Protein AF-A0A3C1KR79-F1 (afdb_monomer)

InterPro domains:
  IPR036259 MFS transporter superfamily [G3DSA:1.20.1250.20] (4-100)
  IPR036259 MFS transporter superfamily [SSF103473] (15-100)

Nearest PDB structures (foldseek):
  7b9v-assembly1_R  TM=5.826E-01  e=8.674E+00  Saccharomyces cerevisiae

Solvent-accessible surface area (backbone atoms only — not comparable to full-atom values): 5882 Å² total; per-residue (Å²): 142,80,86,79,77,74,80,73,82,74,84,56,54,62,62,99,77,41,59,53,66,55,56,54,53,48,54,52,53,50,51,51,50,52,50,52,57,51,48,57,55,51,50,41,52,44,36,38,71,76,67,67,38,51,73,68,60,33,49,51,53,52,48,54,49,50,52,50,62,69,49,46,54,60,58,50,48,55,45,17,77,75,74,58,37,66,72,53,40,52,53,51,52,50,53,52,61,75,74,106

Structure (mmCIF, N/CA/C/O backbone):
data_AF-A0A3C1KR79-F1
#
_entry.id   AF-A0A3C1KR79-F1
#
loop_
_atom_site.group_PDB
_atom_site.id
_atom_site.type_symbol
_atom_site.label_atom_id
_atom_site.label_alt_id
_atom_site.label_comp_id
_atom_site.label_asym_id
_atom_site.label_entity_id
_atom_site.label_seq_id
_atom_site.pdbx_PDB_ins_code
_atom_site.Cartn_x
_atom_site.Cartn_y
_atom_site.Cartn_z
_atom_site.occupancy
_atom_site.B_iso_or_equiv
_atom_site.auth_seq_id
_atom_site.auth_comp_id
_atom_site.auth_asym_id
_atom_site.auth_atom_id
_atom_site.pdbx_PDB_model_num
ATOM 1 N N . MET A 1 1 ? 33.888 -12.243 -43.880 1.00 52.09 1 MET A N 1
ATOM 2 C CA . MET A 1 1 ? 33.966 -12.495 -42.429 1.00 52.09 1 MET A CA 1
ATOM 3 C C . MET A 1 1 ? 34.034 -11.145 -41.738 1.00 52.09 1 MET A C 1
ATOM 5 O O . MET A 1 1 ? 35.117 -10.595 -41.641 1.00 52.09 1 MET A O 1
ATOM 9 N N . THR A 1 2 ? 32.890 -10.590 -41.333 1.00 43.50 2 THR A N 1
ATOM 10 C CA . THR A 1 2 ? 32.856 -9.374 -40.504 1.00 43.50 2 THR A CA 1
ATOM 11 C C . THR A 1 2 ? 31.645 -9.476 -39.586 1.00 43.50 2 THR A C 1
ATOM 13 O O . THR A 1 2 ? 30.521 -9.220 -40.003 1.00 43.50 2 THR A O 1
ATOM 16 N N . ILE A 1 3 ? 31.866 -9.944 -38.357 1.00 54.47 3 ILE A N 1
ATOM 17 C CA . ILE A 1 3 ? 30.867 -9.900 -37.289 1.00 54.47 3 ILE A CA 1
ATOM 18 C C . ILE A 1 3 ? 30.938 -8.482 -36.726 1.00 54.47 3 ILE A C 1
ATOM 20 O O . ILE A 1 3 ? 31.900 -8.132 -36.047 1.00 54.47 3 ILE A O 1
ATOM 24 N N . THR A 1 4 ? 29.963 -7.637 -37.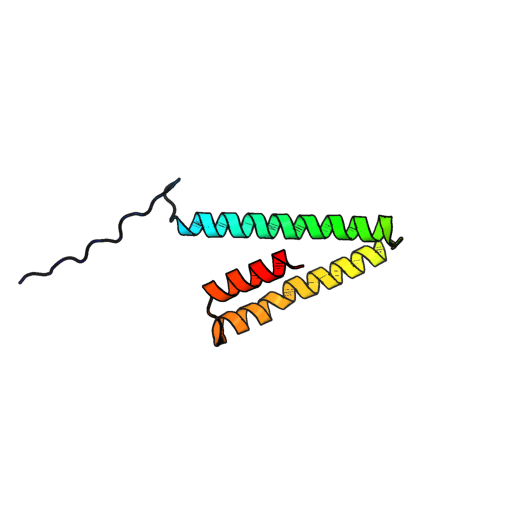051 1.00 56.88 4 THR A N 1
ATOM 25 C CA . THR A 1 4 ? 29.786 -6.356 -36.364 1.00 56.88 4 THR A CA 1
ATOM 26 C C . THR A 1 4 ? 29.285 -6.659 -34.957 1.00 56.88 4 THR A C 1
ATOM 28 O O . THR A 1 4 ? 28.134 -7.060 -34.780 1.00 56.88 4 THR A O 1
ATOM 31 N N . ALA A 1 5 ? 30.158 -6.535 -33.959 1.00 55.16 5 ALA A N 1
ATOM 32 C CA . ALA A 1 5 ? 29.770 -6.632 -32.561 1.00 55.16 5 ALA A CA 1
ATOM 33 C C . ALA A 1 5 ? 28.751 -5.524 -32.244 1.00 55.16 5 ALA A C 1
ATOM 35 O O . ALA A 1 5 ? 29.032 -4.341 -32.433 1.00 55.16 5 ALA A O 1
ATOM 36 N N . SER A 1 6 ? 27.557 -5.919 -31.798 1.00 55.34 6 SER A N 1
ATOM 37 C CA . SER A 1 6 ? 26.568 -5.002 -31.227 1.00 55.34 6 SER A CA 1
ATOM 38 C C . SER A 1 6 ? 27.191 -4.320 -30.000 1.00 55.34 6 SER A C 1
ATOM 40 O O . SER A 1 6 ? 27.846 -5.019 -29.222 1.00 55.34 6 SER A O 1
ATOM 42 N N . PRO A 1 7 ? 27.032 -2.999 -29.795 1.00 56.16 7 PRO A N 1
ATOM 43 C CA . PRO A 1 7 ? 27.584 -2.353 -28.611 1.00 56.16 7 PRO A CA 1
ATOM 44 C C . PRO A 1 7 ? 26.963 -2.990 -27.361 1.00 56.16 7 PRO A C 1
ATOM 46 O O . PRO A 1 7 ? 25.742 -3.144 -27.278 1.00 56.16 7 PRO A O 1
ATOM 49 N N . ALA A 1 8 ? 27.816 -3.410 -26.424 1.00 60.03 8 ALA A N 1
ATOM 50 C CA . ALA A 1 8 ? 27.400 -3.890 -25.111 1.00 60.03 8 ALA A CA 1
ATOM 51 C C . ALA A 1 8 ? 26.536 -2.815 -24.423 1.00 60.03 8 ALA A C 1
ATOM 53 O O . ALA A 1 8 ? 26.803 -1.624 -24.619 1.00 60.03 8 ALA A O 1
ATOM 54 N N . PRO A 1 9 ? 25.499 -3.195 -23.652 1.00 58.81 9 PRO A N 1
ATOM 55 C CA . PRO A 1 9 ? 24.686 -2.217 -22.947 1.00 58.81 9 PRO A CA 1
ATOM 56 C C . PRO A 1 9 ? 25.611 -1.425 -22.023 1.00 58.81 9 PRO A C 1
ATOM 58 O O . PRO A 1 9 ? 26.339 -2.006 -21.225 1.00 58.81 9 PRO A O 1
ATOM 61 N N . SER A 1 10 ? 25.633 -0.104 -22.196 1.00 58.34 10 SER A N 1
ATOM 62 C CA . SER A 1 10 ? 26.398 0.806 -21.350 1.00 58.34 10 SER A CA 1
ATOM 63 C C . SER A 1 10 ? 26.037 0.540 -19.894 1.00 58.34 10 SER A C 1
ATOM 65 O O . SER A 1 10 ? 24.854 0.620 -19.553 1.00 58.34 10 SER A O 1
ATOM 67 N N . ASP A 1 11 ? 27.036 0.221 -19.069 1.00 59.16 11 ASP A N 1
ATOM 68 C CA . ASP A 1 11 ? 26.894 0.063 -17.625 1.00 59.16 11 ASP A CA 1
ATOM 69 C C . ASP A 1 11 ? 26.267 1.329 -17.037 1.00 59.16 11 ASP A C 1
ATOM 71 O O . ASP A 1 11 ? 26.939 2.321 -16.758 1.00 59.16 11 ASP A O 1
ATOM 75 N N . ASP A 1 12 ? 24.947 1.302 -16.865 1.00 60.56 12 ASP A N 1
ATOM 76 C CA . ASP A 1 12 ? 24.180 2.389 -16.274 1.00 60.56 12 ASP A CA 1
ATOM 77 C C . ASP A 1 12 ? 24.251 2.281 -14.744 1.00 60.56 12 ASP A C 1
ATOM 79 O O . ASP A 1 12 ? 23.249 2.142 -14.040 1.00 60.56 12 ASP A O 1
ATOM 83 N N . THR A 1 13 ? 25.478 2.270 -14.223 1.00 61.81 13 THR A N 1
ATOM 84 C CA . THR A 1 13 ? 25.795 2.235 -12.795 1.00 61.81 13 THR A CA 1
ATOM 85 C C . THR A 1 13 ? 25.742 3.650 -12.232 1.00 61.81 13 THR A C 1
ATOM 87 O O . THR A 1 13 ? 26.755 4.241 -11.865 1.00 61.81 13 THR A O 1
ATOM 90 N N . ALA A 1 14 ? 24.544 4.238 -12.144 1.00 61.88 14 ALA A N 1
ATOM 91 C CA . ALA A 1 14 ? 24.399 5.400 -11.272 1.00 61.88 14 ALA A CA 1
ATOM 92 C C . ALA A 1 14 ? 24.144 4.938 -9.842 1.00 61.88 14 ALA A C 1
ATOM 94 O O . ALA A 1 14 ? 23.070 4.445 -9.525 1.00 61.88 14 ALA A O 1
ATOM 95 N N . PHE A 1 15 ? 25.155 5.207 -9.015 1.00 59.62 15 PHE A N 1
ATOM 96 C CA . PHE A 1 15 ? 25.201 5.050 -7.566 1.00 59.62 15 PHE A CA 1
ATOM 97 C C . PHE A 1 15 ? 25.354 3.590 -7.091 1.00 59.62 15 PHE A C 1
ATOM 99 O O . PHE A 1 15 ? 24.747 2.671 -7.625 1.00 59.62 15 PHE A O 1
ATOM 106 N N . PHE A 1 16 ? 26.283 3.367 -6.151 1.00 67.12 16 PHE A N 1
ATOM 107 C CA . PHE A 1 16 ? 26.656 2.081 -5.521 1.00 67.12 16 PHE A CA 1
ATOM 108 C C . PHE A 1 16 ? 26.820 0.819 -6.411 1.00 67.12 16 PHE A C 1
ATOM 110 O O . PHE A 1 16 ? 26.925 -0.280 -5.877 1.00 67.12 16 PHE A O 1
ATOM 117 N N . GLY A 1 17 ? 26.898 0.942 -7.742 1.00 75.44 17 GLY A N 1
ATOM 118 C CA . GLY A 1 17 ? 27.073 -0.195 -8.657 1.00 75.44 17 GLY A CA 1
ATOM 119 C C . GLY A 1 17 ? 25.784 -0.952 -9.008 1.00 75.44 17 GLY A C 1
ATOM 120 O O . GLY A 1 17 ? 25.862 -2.027 -9.597 1.00 75.44 17 GLY A O 1
ATOM 121 N N . HIS A 1 18 ? 24.606 -0.405 -8.685 1.00 79.50 18 HIS A N 1
ATOM 122 C CA . HIS A 1 18 ? 23.313 -1.021 -9.001 1.00 79.50 18 HIS A CA 1
ATOM 123 C C . HIS A 1 18 ? 22.601 -0.343 -10.190 1.00 79.50 18 HIS A C 1
ATOM 125 O O . HIS A 1 18 ? 22.861 0.826 -10.480 1.00 79.50 18 HIS A O 1
ATOM 131 N N . PRO A 1 19 ? 21.679 -1.043 -10.885 1.00 84.38 19 PRO A N 1
ATOM 132 C CA . PRO A 1 19 ? 20.935 -0.467 -12.005 1.00 84.38 19 PRO A CA 1
ATOM 133 C C . PRO A 1 19 ? 20.040 0.704 -11.576 1.00 84.38 19 PRO A C 1
ATOM 135 O O . PRO A 1 19 ? 19.316 0.602 -10.584 1.00 84.38 19 PRO A O 1
ATOM 138 N N . ARG A 1 20 ? 19.974 1.771 -12.384 1.00 78.06 20 ARG A N 1
ATOM 139 C CA . ARG A 1 20 ? 19.126 2.959 -12.124 1.00 78.06 20 ARG A CA 1
ATOM 140 C C . ARG A 1 20 ? 17.662 2.653 -11.805 1.00 78.06 20 ARG A C 1
ATOM 142 O O . ARG A 1 20 ? 17.061 3.316 -10.965 1.00 78.06 20 ARG A O 1
ATOM 149 N N . GLY A 1 21 ? 17.086 1.640 -12.454 1.00 83.88 21 GLY A N 1
ATOM 150 C CA . GLY A 1 21 ? 15.698 1.232 -12.221 1.00 83.88 21 GLY A CA 1
ATOM 151 C C . GLY A 1 21 ? 15.433 0.758 -10.790 1.00 83.88 21 GLY A C 1
ATOM 152 O O . GLY A 1 21 ? 14.345 0.991 -10.269 1.00 83.88 21 GLY A O 1
ATOM 153 N N . LEU A 1 22 ? 16.436 0.168 -10.129 1.00 85.81 22 LEU A N 1
ATOM 154 C CA . LEU A 1 22 ? 16.312 -0.294 -8.748 1.00 85.81 22 LEU A CA 1
ATOM 155 C C . LEU A 1 22 ? 16.054 0.870 -7.790 1.00 85.81 22 LEU A C 1
ATOM 157 O O . LEU A 1 22 ? 15.257 0.725 -6.873 1.00 85.81 22 LEU A O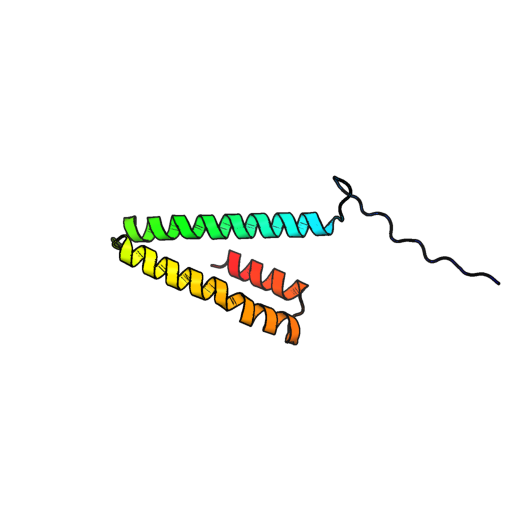 1
ATOM 161 N N . TYR A 1 23 ? 16.671 2.030 -8.024 1.00 85.69 23 TYR A N 1
ATOM 162 C CA . TYR A 1 23 ? 16.460 3.221 -7.197 1.00 85.69 23 TYR A CA 1
ATOM 163 C C . TYR A 1 23 ? 15.031 3.735 -7.272 1.00 85.69 23 TYR A C 1
ATOM 165 O O . TYR A 1 23 ? 14.454 4.085 -6.246 1.00 85.69 23 TYR A O 1
ATOM 173 N N . VAL A 1 24 ? 14.453 3.752 -8.474 1.00 87.31 24 VAL A N 1
ATOM 174 C CA . VAL A 1 24 ? 13.056 4.154 -8.662 1.00 87.31 24 VAL A CA 1
ATOM 175 C C . VAL A 1 24 ? 12.141 3.172 -7.943 1.00 87.31 24 VAL A C 1
ATOM 177 O O . VAL A 1 24 ? 11.330 3.600 -7.132 1.00 87.31 24 VAL A O 1
ATOM 180 N N . CYS A 1 25 ? 12.324 1.864 -8.157 1.00 88.25 25 CYS A N 1
ATOM 181 C CA . CYS A 1 25 ? 11.551 0.837 -7.458 1.00 88.25 25 CYS A CA 1
ATOM 182 C C . CYS A 1 25 ? 11.688 0.951 -5.936 1.00 88.25 25 CYS A C 1
ATOM 184 O O . CYS A 1 25 ? 10.686 0.921 -5.235 1.00 88.25 25 CYS A O 1
ATOM 186 N N . PHE A 1 26 ? 12.905 1.145 -5.426 1.00 90.38 26 PHE A N 1
ATOM 187 C CA . PHE A 1 26 ? 13.160 1.301 -3.998 1.00 90.38 26 PHE A CA 1
ATOM 188 C C . PHE A 1 26 ? 12.455 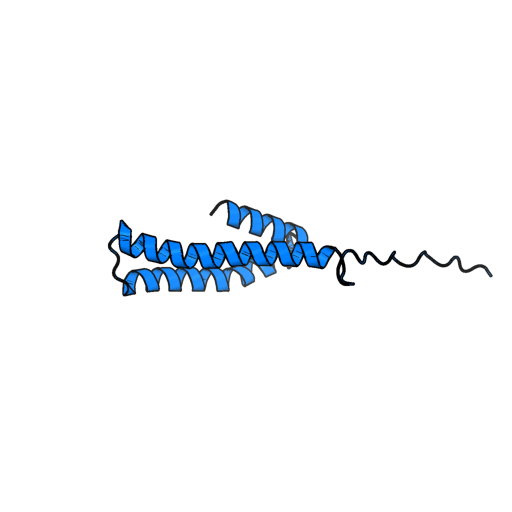2.530 -3.422 1.00 90.38 26 PHE A C 1
ATOM 190 O O . PHE A 1 26 ? 11.786 2.425 -2.401 1.00 90.38 26 PHE A O 1
ATOM 197 N N . ALA A 1 27 ? 12.583 3.691 -4.068 1.00 90.56 27 ALA A N 1
ATOM 198 C CA . ALA A 1 27 ? 11.935 4.913 -3.609 1.00 90.56 27 ALA A CA 1
ATOM 199 C C . ALA A 1 27 ? 10.403 4.787 -3.648 1.00 90.56 27 ALA A C 1
ATOM 201 O O . ALA A 1 27 ? 9.733 5.218 -2.711 1.00 90.56 27 ALA A O 1
ATOM 202 N N . THR A 1 28 ? 9.856 4.162 -4.696 1.00 91.31 28 THR A N 1
ATOM 203 C CA . THR A 1 28 ? 8.419 3.883 -4.808 1.00 91.31 28 THR A CA 1
ATOM 204 C C . THR A 1 28 ? 7.940 2.955 -3.690 1.00 91.31 28 THR A C 1
ATOM 206 O O . THR A 1 28 ? 6.989 3.306 -3.000 1.00 91.31 28 THR A O 1
ATOM 209 N N . GLU A 1 29 ? 8.619 1.831 -3.452 1.00 92.62 29 GLU A N 1
ATOM 210 C CA . GLU A 1 29 ? 8.295 0.888 -2.368 1.00 92.62 29 GLU A CA 1
ATOM 211 C C . GLU A 1 29 ? 8.431 1.530 -0.981 1.00 92.62 29 GLU A C 1
ATOM 213 O O . GLU A 1 29 ? 7.606 1.315 -0.095 1.00 92.62 29 GLU A O 1
ATOM 218 N N . LEU A 1 30 ? 9.458 2.357 -0.772 1.00 94.56 30 LEU A N 1
ATOM 219 C CA . LEU A 1 30 ? 9.672 3.044 0.499 1.00 94.56 30 LEU A CA 1
ATOM 220 C C . LEU A 1 30 ? 8.532 4.020 0.801 1.00 94.56 30 LEU A C 1
ATOM 222 O O . LEU A 1 30 ? 8.043 4.055 1.930 1.00 94.56 30 LEU A O 1
ATOM 226 N N . TRP A 1 31 ? 8.099 4.798 -0.193 1.00 92.44 31 TRP A N 1
ATOM 227 C CA . TRP A 1 31 ? 7.019 5.766 -0.013 1.00 92.44 31 TRP A CA 1
ATOM 228 C C . TRP A 1 31 ? 5.652 5.097 0.148 1.00 92.44 31 TRP A C 1
ATOM 230 O O . TRP A 1 31 ? 4.851 5.525 0.980 1.00 92.44 31 TRP A O 1
ATOM 240 N N . GLU A 1 32 ? 5.415 4.017 -0.598 1.00 92.19 32 GLU A N 1
ATOM 241 C CA . GLU A 1 32 ? 4.223 3.174 -0.479 1.00 92.19 32 GLU A CA 1
ATOM 242 C C . GLU A 1 32 ? 4.102 2.616 0.943 1.00 92.19 32 GLU A C 1
ATOM 244 O O . GLU A 1 32 ? 3.115 2.879 1.632 1.00 92.19 32 GLU A O 1
ATOM 249 N N . ARG A 1 33 ? 5.166 1.985 1.453 1.00 93.69 33 ARG A N 1
ATOM 250 C CA . ARG A 1 33 ? 5.194 1.441 2.816 1.00 93.69 33 ARG A CA 1
ATOM 251 C C . ARG A 1 33 ? 5.079 2.516 3.887 1.00 93.69 33 ARG A C 1
ATOM 253 O O . ARG A 1 33 ? 4.375 2.311 4.875 1.00 93.69 33 ARG A O 1
ATOM 260 N N . PHE A 1 34 ? 5.753 3.652 3.715 1.00 92.88 34 PHE A N 1
ATOM 261 C CA . PHE A 1 34 ? 5.652 4.771 4.651 1.00 92.88 34 PHE A CA 1
ATOM 262 C C . PHE A 1 34 ? 4.203 5.259 4.779 1.00 92.88 34 PHE A C 1
ATOM 264 O O . PHE A 1 34 ? 3.687 5.360 5.894 1.00 92.88 34 PHE A O 1
ATOM 271 N N . SER A 1 35 ? 3.531 5.495 3.649 1.00 91.88 35 SER A N 1
ATOM 272 C CA . SER A 1 35 ? 2.128 5.911 3.624 1.00 91.88 35 SER A CA 1
ATOM 273 C C . SER A 1 35 ? 1.208 4.840 4.218 1.00 91.88 35 SER A C 1
ATOM 275 O O . SER A 1 35 ? 0.391 5.147 5.086 1.00 91.88 35 SER A O 1
ATOM 277 N N . PHE A 1 36 ? 1.401 3.572 3.843 1.00 91.56 36 PHE A N 1
ATOM 278 C CA . PHE A 1 36 ? 0.580 2.456 4.307 1.00 91.56 36 PHE A CA 1
ATOM 279 C C . PHE A 1 36 ? 0.631 2.270 5.829 1.00 91.56 36 PHE A C 1
ATOM 281 O O . PHE A 1 36 ? -0.407 2.226 6.498 1.00 91.56 36 PHE A O 1
ATOM 288 N N . TYR A 1 37 ? 1.836 2.192 6.405 1.00 92.06 37 TYR A N 1
ATOM 289 C CA . TYR A 1 37 ? 1.977 2.041 7.853 1.00 92.06 37 TYR A CA 1
ATOM 290 C C . TYR A 1 37 ? 1.541 3.310 8.589 1.00 92.06 37 TYR A C 1
ATOM 292 O O . TYR A 1 37 ? 0.868 3.202 9.612 1.00 92.06 37 TYR A O 1
ATOM 300 N N . GLY A 1 38 ? 1.854 4.500 8.063 1.00 92.69 38 GLY A N 1
ATOM 301 C CA . GLY A 1 38 ? 1.414 5.769 8.644 1.00 92.69 38 GLY A CA 1
ATOM 302 C C . GLY A 1 38 ? -0.109 5.863 8.741 1.00 92.69 38 GLY A C 1
ATOM 303 O O . GLY A 1 38 ? -0.648 6.100 9.823 1.00 92.69 38 GLY A O 1
ATOM 304 N N . MET A 1 39 ? -0.806 5.594 7.636 1.00 94.06 39 MET A N 1
ATOM 305 C CA . MET A 1 39 ? -2.266 5.596 7.581 1.00 94.06 39 MET A CA 1
ATOM 306 C C . MET A 1 39 ? -2.859 4.584 8.565 1.00 94.06 39 MET A C 1
ATOM 308 O O . MET A 1 39 ? -3.737 4.953 9.339 1.00 94.06 39 MET A O 1
ATOM 312 N N . LYS A 1 40 ? -2.336 3.350 8.630 1.00 89.00 40 LYS A N 1
ATOM 313 C CA . LYS A 1 40 ? -2.834 2.303 9.540 1.00 89.00 40 LYS A CA 1
ATOM 314 C C . LYS A 1 40 ? -2.907 2.775 11.000 1.00 89.00 40 LYS A C 1
ATOM 316 O O . LYS A 1 40 ? -3.916 2.566 11.673 1.00 89.00 40 LYS A O 1
ATOM 321 N N . TYR A 1 41 ? -1.852 3.413 11.505 1.00 89.69 41 TYR A N 1
ATOM 322 C CA . TYR A 1 41 ? -1.826 3.876 12.897 1.00 89.69 41 TYR A CA 1
ATOM 323 C C . TYR A 1 41 ? -2.639 5.155 13.111 1.00 89.69 41 TYR A C 1
ATOM 325 O O . TYR A 1 41 ? -3.331 5.274 14.124 1.00 89.69 41 TYR A O 1
ATOM 333 N N . LEU A 1 42 ? -2.599 6.090 12.158 1.00 92.50 42 LEU A N 1
ATOM 334 C CA . LEU A 1 42 ? -3.389 7.320 12.230 1.00 92.50 42 LEU A CA 1
ATOM 335 C C . LEU A 1 42 ? -4.893 7.037 12.162 1.00 92.50 42 LEU A C 1
ATOM 337 O O . LEU A 1 42 ? -5.651 7.659 12.899 1.00 92.50 42 LEU A O 1
ATOM 341 N N . LEU A 1 43 ? -5.318 6.071 11.346 1.00 90.19 43 LEU A N 1
ATOM 342 C CA . LEU A 1 43 ? -6.709 5.640 11.234 1.00 90.19 43 LEU A CA 1
ATOM 343 C C . LEU A 1 43 ? -7.220 5.058 12.552 1.00 90.19 43 LEU A C 1
ATOM 345 O O . LEU A 1 43 ? -8.287 5.451 13.015 1.00 90.19 43 LEU A O 1
ATOM 349 N N . LEU A 1 44 ? -6.453 4.166 13.188 1.00 91.38 44 LEU A N 1
ATOM 350 C CA . LEU A 1 44 ? -6.836 3.609 14.487 1.00 91.38 44 LEU A CA 1
ATOM 351 C C . LEU A 1 44 ? -6.988 4.718 15.536 1.00 91.38 44 LEU A C 1
ATOM 353 O O . LEU A 1 44 ? -8.005 4.773 16.222 1.00 91.38 44 LEU A O 1
ATOM 357 N N . LEU A 1 45 ? -6.011 5.629 15.617 1.00 91.94 45 LEU A N 1
ATOM 358 C CA . LEU A 1 45 ? -6.062 6.772 16.530 1.00 91.94 45 LEU A CA 1
ATOM 359 C C . LEU A 1 45 ? -7.254 7.693 16.231 1.00 91.94 45 LEU A C 1
ATOM 361 O O . LEU A 1 45 ? -7.876 8.223 17.149 1.00 91.94 45 LEU A O 1
ATOM 365 N N . TYR A 1 46 ? -7.576 7.898 14.956 1.00 91.62 46 TYR A N 1
ATOM 366 C CA . TYR A 1 46 ? -8.715 8.704 14.536 1.00 91.62 46 TYR A CA 1
ATOM 367 C C . TYR A 1 46 ? -10.044 8.072 14.964 1.00 91.62 46 TYR A C 1
ATOM 369 O O . TYR A 1 46 ? -10.894 8.757 15.535 1.00 91.62 46 TYR A O 1
ATOM 377 N N . LEU A 1 47 ? -10.210 6.763 14.756 1.00 90.31 47 LEU A N 1
ATOM 378 C CA . LEU A 1 47 ? -11.426 6.038 15.123 1.00 90.31 47 LEU A CA 1
ATOM 379 C C . LEU A 1 47 ? -11.654 6.018 16.639 1.00 90.31 47 LEU A C 1
ATOM 381 O O . LEU A 1 47 ? -12.772 6.258 17.097 1.00 90.31 47 LEU A O 1
ATOM 385 N N . THR A 1 48 ? -10.603 5.788 17.428 1.00 89.50 48 THR A N 1
ATOM 386 C CA . THR A 1 48 ? -10.719 5.779 18.893 1.00 89.50 48 THR A CA 1
ATOM 387 C C . THR A 1 48 ? -10.950 7.182 19.452 1.00 89.50 48 THR A C 1
ATOM 389 O O . THR A 1 48 ? -11.786 7.365 20.335 1.00 89.50 48 THR A O 1
ATOM 392 N N . LYS A 1 49 ? -10.272 8.205 18.912 1.00 88.12 49 LYS A N 1
ATOM 393 C CA . LYS A 1 49 ? -10.339 9.575 19.442 1.00 88.12 49 LYS A CA 1
ATOM 394 C C . LYS A 1 49 ? -11.567 10.369 18.9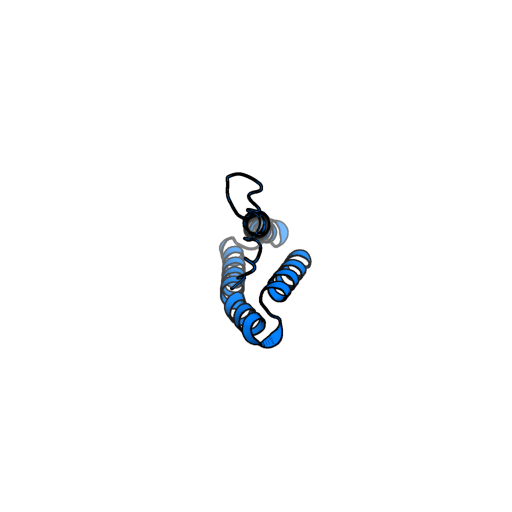93 1.00 88.12 49 LYS A C 1
ATOM 396 O O . LYS A 1 49 ? -12.114 11.114 19.799 1.00 88.12 49 LYS A O 1
ATOM 401 N N . TYR A 1 50 ? -11.977 10.254 17.729 1.00 88.00 50 TYR A N 1
ATOM 402 C CA . TYR A 1 50 ? -13.056 11.075 17.156 1.00 88.00 50 TYR A CA 1
ATOM 403 C C . TYR A 1 50 ? -14.367 10.311 16.961 1.00 88.00 50 TYR A C 1
ATOM 405 O O . TYR A 1 50 ? -15.431 10.903 17.111 1.00 88.00 50 TYR A O 1
ATOM 413 N N . HIS A 1 51 ? -14.309 9.008 16.673 1.00 82.75 51 HIS A N 1
ATOM 414 C CA . HIS A 1 51 ? -15.503 8.167 16.526 1.00 82.75 51 HIS A CA 1
ATOM 415 C C . HIS A 1 51 ? -15.903 7.431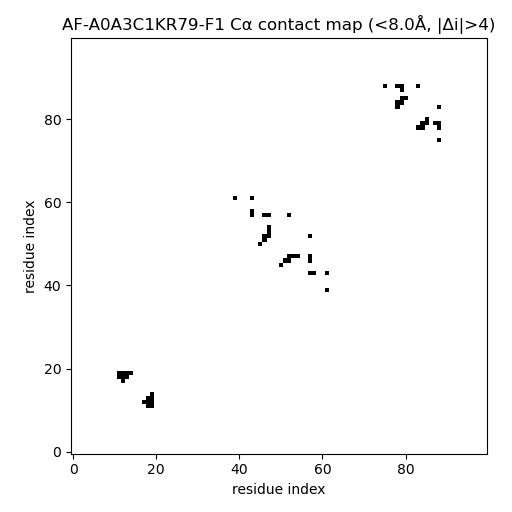 17.815 1.00 82.75 51 HIS A C 1
ATOM 417 O O . HIS A 1 51 ? -16.910 6.724 17.809 1.00 82.75 51 HIS A O 1
ATOM 423 N N . LEU A 1 52 ? -15.156 7.617 18.915 1.00 86.06 52 LEU A N 1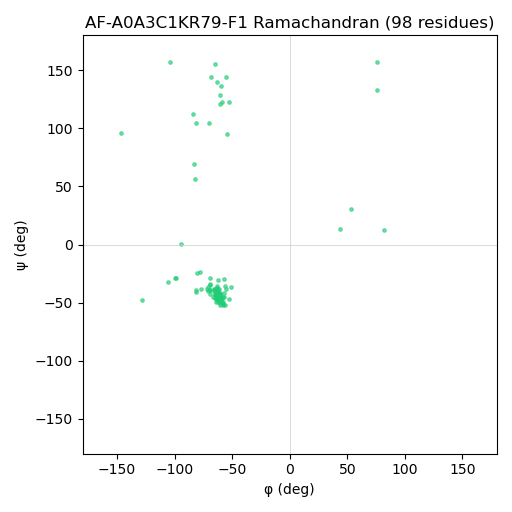
ATOM 424 C CA . LEU A 1 52 ? -15.398 6.994 20.226 1.00 86.06 52 LEU A CA 1
ATOM 425 C C . LEU A 1 52 ? -15.512 5.461 20.153 1.00 86.06 52 LEU A C 1
ATOM 427 O O . LEU A 1 52 ? -16.228 4.837 20.938 1.00 86.06 52 LEU A O 1
ATOM 431 N N . PHE A 1 53 ? -14.817 4.842 19.195 1.00 87.00 53 PHE A N 1
ATOM 432 C CA . PHE A 1 53 ? -14.734 3.388 19.123 1.00 87.00 53 PHE A CA 1
ATOM 433 C C . PHE A 1 53 ? -13.923 2.856 20.304 1.00 87.00 53 PHE A C 1
ATOM 435 O O . PHE A 1 53 ? -12.934 3.462 20.714 1.00 87.00 53 PHE A O 1
ATOM 442 N N . SER A 1 54 ? -14.324 1.695 20.825 1.00 89.38 54 SER A N 1
ATOM 443 C CA . SER A 1 54 ? -13.461 0.929 21.721 1.00 89.38 54 SER A CA 1
ATOM 444 C C . SER A 1 54 ? -12.222 0.448 20.961 1.00 89.38 54 SER A C 1
ATOM 446 O O . SER A 1 54 ? -12.263 0.264 19.740 1.00 89.38 54 SER A O 1
ATOM 448 N N . ASP A 1 55 ? -11.133 0.188 21.684 1.00 86.75 55 ASP A N 1
ATOM 449 C CA . ASP A 1 55 ? -9.901 -0.335 21.084 1.00 86.75 55 ASP A CA 1
ATOM 450 C C . ASP A 1 55 ? -10.161 -1.628 20.296 1.00 86.75 55 ASP A C 1
ATOM 452 O O . ASP A 1 55 ? -9.636 -1.805 19.198 1.00 86.75 55 ASP A O 1
ATOM 456 N N . ALA A 1 56 ? -11.036 -2.497 20.814 1.0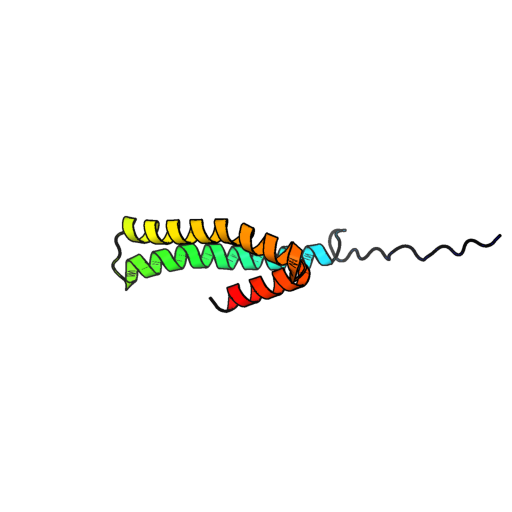0 90.81 56 ALA A N 1
ATOM 457 C CA . ALA A 1 56 ? -11.450 -3.727 20.143 1.00 90.81 56 ALA A CA 1
ATOM 458 C C . ALA A 1 56 ? -12.122 -3.449 18.788 1.00 90.81 56 ALA A C 1
ATOM 460 O O . ALA A 1 56 ? -11.692 -3.991 17.773 1.00 90.81 56 ALA A O 1
ATOM 461 N N . ASN A 1 57 ? -13.106 -2.546 18.744 1.00 90.56 57 ASN A N 1
ATOM 462 C CA . ASN A 1 57 ? -13.820 -2.221 17.506 1.00 90.56 57 ASN A CA 1
ATOM 463 C C . ASN A 1 57 ? -12.894 -1.544 16.481 1.00 90.56 57 ASN A C 1
ATOM 465 O O . ASN A 1 57 ? -12.972 -1.816 15.284 1.00 90.56 57 ASN A O 1
ATOM 469 N N . GLY A 1 58 ? -11.991 -0.667 16.935 1.00 89.50 58 GLY A N 1
ATOM 470 C CA . GLY A 1 58 ? -10.991 -0.040 16.067 1.00 89.50 58 GLY A CA 1
ATOM 471 C C . GLY A 1 58 ? -10.037 -1.066 15.447 1.00 89.50 58 GLY A C 1
ATOM 472 O O . GLY A 1 58 ? -9.732 -0.993 14.255 1.00 89.50 58 GLY A O 1
ATOM 473 N N . LEU A 1 59 ? -9.604 -2.056 16.232 1.00 91.12 59 LEU A N 1
ATOM 474 C CA . LEU A 1 59 ? -8.759 -3.152 15.760 1.00 91.12 59 LEU A CA 1
ATOM 475 C C . LEU A 1 59 ? -9.498 -4.113 14.822 1.00 91.12 59 LEU A C 1
ATOM 477 O O . LEU A 1 59 ? -8.878 -4.605 13.881 1.00 91.12 59 LEU A O 1
ATOM 481 N N . GLU A 1 60 ? -10.798 -4.349 15.015 1.00 93.56 60 GLU A N 1
ATOM 482 C CA . GLU A 1 60 ? -11.619 -5.128 14.076 1.00 93.56 60 GLU A CA 1
ATOM 483 C C . GLU A 1 60 ? -11.672 -4.468 12.694 1.00 93.56 60 GLU A C 1
ATOM 485 O O . GLU A 1 60 ? -11.418 -5.128 11.683 1.00 93.56 60 GLU A O 1
ATOM 490 N N . VAL A 1 61 ? -11.911 -3.152 12.640 1.00 92.94 61 VAL A N 1
ATOM 491 C CA . VAL A 1 61 ? -11.879 -2.387 11.381 1.00 92.94 61 VAL A CA 1
ATOM 492 C C . VAL A 1 61 ? -10.497 -2.467 10.739 1.00 92.94 61 VAL A C 1
ATOM 494 O O . VAL A 1 61 ? -10.380 -2.721 9.539 1.00 92.94 61 VAL A O 1
ATOM 497 N N . LEU A 1 62 ? -9.438 -2.306 11.535 1.00 93.12 62 LEU A N 1
ATOM 498 C CA . LEU A 1 62 ? -8.062 -2.398 11.054 1.00 93.12 62 LEU A CA 1
ATOM 499 C C . LEU A 1 62 ? -7.724 -3.797 10.515 1.00 93.12 62 LEU A C 1
ATOM 501 O O . LEU A 1 62 ? -6.996 -3.923 9.530 1.00 93.12 62 LEU A O 1
ATOM 505 N N . GLY A 1 63 ? -8.247 -4.842 11.157 1.00 92.94 63 GLY A N 1
ATOM 506 C CA . GLY A 1 63 ? -8.104 -6.233 10.742 1.00 92.94 63 GLY A CA 1
ATOM 507 C C . GLY A 1 63 ? -8.817 -6.509 9.422 1.00 92.94 63 GLY A C 1
ATOM 508 O O . GLY A 1 63 ? -8.219 -7.091 8.518 1.00 92.94 63 GLY A O 1
ATOM 509 N N . GLY A 1 64 ? -10.052 -6.023 9.274 1.00 95.44 64 GLY A N 1
ATOM 510 C CA . GLY A 1 64 ? -10.801 -6.095 8.018 1.00 95.44 64 GLY A CA 1
ATOM 511 C C . GLY A 1 64 ? -10.102 -5.346 6.883 1.00 95.44 64 GLY A C 1
ATOM 512 O O . GLY A 1 64 ? -9.930 -5.889 5.792 1.00 95.44 64 GLY A O 1
ATOM 513 N N . TYR A 1 65 ? -9.612 -4.135 7.159 1.00 93.25 65 TYR A N 1
ATOM 514 C CA . TYR A 1 65 ? -8.809 -3.365 6.213 1.00 93.25 65 TYR A CA 1
ATOM 515 C C . TYR A 1 65 ? -7.551 -4.133 5.780 1.00 93.25 65 TYR A C 1
ATOM 517 O O . TYR A 1 65 ? -7.304 -4.296 4.585 1.00 93.25 65 TYR A O 1
ATOM 525 N N . ALA A 1 66 ? -6.782 -4.671 6.732 1.00 92.06 66 ALA A N 1
ATOM 526 C CA . ALA A 1 66 ? -5.579 -5.439 6.430 1.00 92.06 66 ALA A CA 1
ATOM 527 C C . ALA A 1 66 ? -5.894 -6.685 5.588 1.00 92.06 66 ALA A C 1
ATOM 529 O O . ALA A 1 66 ? -5.193 -6.953 4.616 1.00 92.06 66 ALA A O 1
ATOM 530 N N . ALA A 1 67 ? -6.963 -7.417 5.911 1.00 95.12 67 ALA A N 1
ATOM 531 C CA . ALA A 1 67 ? -7.385 -8.586 5.145 1.00 95.12 67 ALA A CA 1
ATOM 532 C C . ALA A 1 67 ? -7.665 -8.237 3.674 1.00 95.12 67 ALA A C 1
ATOM 534 O O . ALA A 1 67 ? -7.188 -8.932 2.776 1.00 95.12 67 ALA A O 1
ATOM 535 N N . LEU A 1 68 ? -8.372 -7.132 3.418 1.00 94.31 68 LEU A N 1
ATOM 536 C CA . LEU A 1 68 ? -8.643 -6.663 2.057 1.00 94.31 68 LEU A CA 1
ATOM 537 C C . LEU A 1 68 ? -7.364 -6.249 1.328 1.00 94.31 68 LEU A C 1
ATOM 539 O O . LEU A 1 68 ? -7.174 -6.626 0.174 1.00 94.31 68 LEU A O 1
ATOM 543 N N . VAL A 1 69 ? -6.465 -5.527 1.998 1.00 93.06 69 VAL A N 1
ATOM 544 C CA . VAL A 1 69 ? -5.185 -5.112 1.409 1.00 93.06 69 VAL A CA 1
ATOM 545 C C . VAL A 1 69 ? -4.310 -6.307 1.055 1.00 93.06 69 VAL A C 1
ATOM 547 O O . VAL A 1 69 ? -3.644 -6.274 0.030 1.00 93.06 69 VAL A O 1
ATOM 550 N N . TYR A 1 70 ? -4.324 -7.380 1.847 1.00 92.31 70 TYR A N 1
ATOM 551 C CA . TYR A 1 70 ? -3.585 -8.599 1.509 1.00 92.31 70 TYR A CA 1
ATOM 552 C C . TYR A 1 70 ? -4.283 -9.455 0.441 1.00 92.31 70 TYR A C 1
ATOM 554 O O . TYR A 1 70 ? -3.609 -10.198 -0.270 1.00 92.31 70 TYR A O 1
ATOM 562 N N . ALA A 1 71 ? -5.604 -9.338 0.276 1.00 95.00 71 ALA A N 1
ATOM 563 C CA . ALA A 1 71 ? -6.355 -10.047 -0.761 1.00 95.00 71 ALA A CA 1
ATOM 564 C C . ALA A 1 71 ? -6.284 -9.358 -2.138 1.00 95.00 71 ALA A C 1
ATOM 566 O O . ALA A 1 71 ? -6.156 -10.025 -3.166 1.00 95.00 71 ALA A O 1
ATOM 567 N N . MET A 1 72 ? -6.336 -8.024 -2.176 1.00 93.12 72 MET A N 1
ATOM 568 C CA . MET A 1 72 ? -6.357 -7.230 -3.412 1.00 93.12 72 MET A CA 1
ATOM 569 C C . MET A 1 72 ? -5.184 -7.483 -4.380 1.00 93.12 72 MET A C 1
ATOM 571 O O . MET A 1 72 ? -5.437 -7.493 -5.586 1.00 93.12 72 MET A O 1
ATOM 575 N N . PRO A 1 73 ? -3.939 -7.756 -3.936 1.00 92.00 73 PRO A N 1
ATOM 576 C CA . PRO A 1 73 ? -2.830 -8.109 -4.816 1.00 92.00 73 PRO A CA 1
ATOM 577 C C . PRO A 1 73 ? -3.102 -9.324 -5.702 1.00 92.00 73 PRO A C 1
ATOM 579 O O . PRO A 1 73 ? -2.601 -9.368 -6.820 1.00 92.00 73 PRO A O 1
ATOM 582 N N . VAL A 1 74 ? -3.929 -10.280 -5.260 1.00 93.31 74 VAL A N 1
ATOM 583 C CA . VAL A 1 74 ? -4.316 -11.438 -6.085 1.00 93.31 74 VAL A CA 1
ATOM 584 C C . VAL A 1 74 ? -5.105 -10.980 -7.313 1.00 93.31 74 VAL A C 1
ATOM 586 O O . VAL A 1 74 ? -4.818 -11.388 -8.438 1.00 93.31 74 VAL A O 1
ATOM 589 N N . ILE A 1 75 ? -6.072 -10.083 -7.110 1.00 92.56 75 ILE A N 1
ATOM 590 C CA . ILE A 1 75 ? -6.881 -9.506 -8.191 1.00 92.56 75 ILE A CA 1
ATOM 591 C C . ILE A 1 75 ? -6.018 -8.575 -9.053 1.00 92.56 75 ILE A C 1
ATOM 593 O O . ILE A 1 75 ? -6.085 -8.630 -10.280 1.00 92.56 75 ILE A O 1
ATOM 597 N N . GLY A 1 76 ? -5.178 -7.751 -8.421 1.00 90.62 76 GLY A N 1
ATOM 598 C CA . GLY A 1 76 ? -4.270 -6.829 -9.103 1.00 90.62 76 GLY A CA 1
ATOM 599 C C . GLY A 1 76 ? -3.252 -7.541 -9.995 1.00 90.62 76 GLY A C 1
ATOM 600 O O . GLY A 1 76 ? -3.049 -7.122 -11.131 1.00 90.62 76 GLY A O 1
ATOM 601 N N . GLY A 1 77 ? -2.669 -8.647 -9.523 1.00 91.56 77 GLY A N 1
ATOM 602 C CA . GLY A 1 77 ? -1.739 -9.479 -10.289 1.00 91.56 77 GLY A CA 1
ATOM 603 C C . GLY A 1 77 ? -2.410 -10.130 -11.496 1.00 91.56 77 GLY A C 1
ATOM 604 O O . GLY A 1 77 ? -1.926 -9.993 -12.615 1.00 91.56 77 GLY A O 1
ATOM 605 N N . LEU A 1 78 ? -3.595 -10.726 -11.307 1.00 92.50 78 LEU A N 1
ATOM 606 C CA . LEU A 1 78 ? -4.378 -11.290 -12.414 1.00 92.50 78 LEU A CA 1
ATOM 607 C C . LEU A 1 78 ? -4.690 -10.232 -13.490 1.00 92.50 78 LEU A C 1
ATOM 609 O O . LEU A 1 78 ? -4.630 -10.503 -14.693 1.00 92.50 78 LEU A O 1
ATOM 613 N N . LEU A 1 79 ? -5.038 -9.019 -13.057 1.00 90.38 79 LEU A N 1
ATOM 614 C CA . LEU A 1 79 ? -5.346 -7.906 -13.947 1.00 90.38 79 LEU A CA 1
ATOM 615 C C . LEU A 1 79 ? -4.092 -7.405 -14.690 1.00 90.38 79 LEU A C 1
ATOM 617 O O . LEU A 1 79 ? -4.159 -7.104 -15.889 1.00 90.38 79 LEU A O 1
ATOM 621 N N . ALA A 1 80 ? -2.951 -7.357 -13.998 1.00 92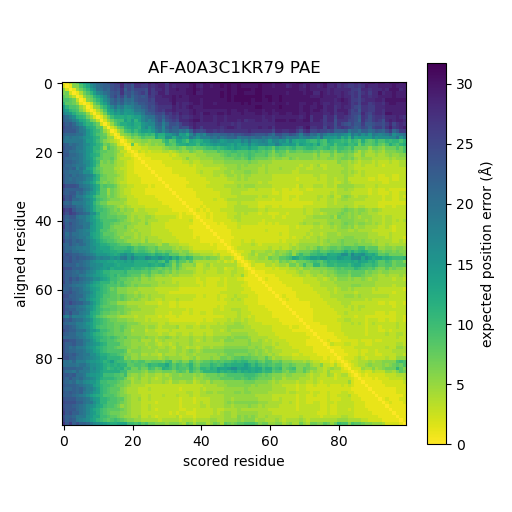.00 80 ALA A N 1
ATOM 622 C CA . ALA A 1 80 ? -1.664 -6.983 -14.569 1.00 92.00 80 ALA A CA 1
ATOM 623 C C . ALA A 1 80 ? -1.207 -7.971 -15.645 1.00 92.00 80 ALA A C 1
ATOM 625 O O . ALA A 1 80 ? -0.781 -7.538 -16.718 1.00 92.00 80 ALA A O 1
ATOM 626 N N . ASP A 1 81 ? -1.365 -9.269 -15.395 1.00 90.62 81 ASP A N 1
ATOM 627 C CA . ASP A 1 81 ? -0.917 -10.327 -16.299 1.00 90.62 81 ASP A CA 1
ATOM 628 C C . ASP A 1 81 ? -1.763 -10.408 -17.573 1.00 90.62 81 ASP A C 1
ATOM 630 O O . ASP A 1 81 ? -1.241 -10.678 -18.655 1.00 90.62 81 ASP A O 1
ATOM 634 N N . ARG A 1 82 ? -3.076 -10.165 -17.468 1.00 89.88 82 ARG A N 1
ATOM 635 C CA . ARG A 1 82 ? -4.012 -10.425 -18.572 1.00 89.88 82 ARG A CA 1
ATOM 636 C C . ARG A 1 82 ? -4.391 -9.199 -19.401 1.00 89.88 82 ARG A C 1
ATOM 638 O O . ARG A 1 82 ? -4.706 -9.364 -20.577 1.00 89.88 82 ARG A O 1
ATOM 645 N N . TYR A 1 83 ? -4.387 -7.994 -18.822 1.00 88.31 83 TYR A N 1
ATOM 646 C CA . TYR A 1 83 ? -4.975 -6.814 -19.479 1.00 88.31 83 TYR A CA 1
ATOM 647 C C . TYR A 1 83 ? -4.050 -5.597 -19.551 1.00 88.31 83 TYR A C 1
ATOM 649 O O . TYR A 1 83 ? -3.952 -4.960 -20.599 1.00 88.31 83 TYR A O 1
ATOM 657 N N . LEU A 1 84 ? -3.400 -5.230 -18.444 1.00 83.81 84 LEU A N 1
ATOM 658 C CA . LEU A 1 84 ? -2.733 -3.926 -18.314 1.00 83.81 84 LEU A CA 1
ATOM 659 C C . LEU A 1 84 ? -1.217 -3.978 -18.538 1.00 83.81 84 LEU A C 1
ATOM 661 O O . LEU A 1 84 ? -0.625 -2.995 -18.993 1.00 83.81 84 LEU A O 1
ATOM 665 N N . GLY A 1 85 ? -0.583 -5.109 -18.239 1.00 87.62 85 GLY A N 1
ATOM 666 C CA . GLY A 1 85 ? 0.867 -5.226 -18.157 1.00 87.62 85 GLY A CA 1
ATOM 667 C C . GLY A 1 85 ? 1.436 -4.618 -16.868 1.00 87.62 85 GLY A C 1
ATOM 668 O O . GLY A 1 85 ? 0.851 -3.728 -16.242 1.00 87.62 85 GLY A O 1
ATOM 669 N N . MET A 1 86 ? 2.627 -5.081 -16.483 1.00 86.44 86 MET A N 1
ATOM 670 C CA . MET A 1 86 ? 3.267 -4.775 -15.193 1.00 86.44 86 MET A CA 1
ATOM 671 C C . MET A 1 86 ? 3.439 -3.267 -14.931 1.00 86.44 86 MET A C 1
ATOM 673 O O . MET A 1 86 ? 2.987 -2.758 -13.909 1.00 86.44 86 MET A O 1
ATOM 677 N N . ARG A 1 87 ? 4.029 -2.508 -15.871 1.00 86.81 87 ARG A N 1
ATOM 678 C CA . ARG A 1 87 ? 4.310 -1.069 -15.666 1.00 86.81 87 ARG A CA 1
ATOM 679 C C . ARG A 1 87 ? 3.049 -0.224 -15.465 1.00 86.81 87 ARG A C 1
ATOM 681 O O . ARG A 1 87 ? 3.032 0.635 -14.591 1.00 86.81 87 ARG A O 1
ATOM 688 N N . LYS A 1 88 ? 2.002 -0.446 -16.268 1.00 89.81 88 LYS A N 1
ATOM 689 C CA . LYS A 1 88 ? 0.753 0.333 -16.170 1.00 89.81 88 LYS A CA 1
ATOM 690 C C . LYS A 1 88 ? -0.005 0.008 -14.887 1.00 89.81 88 LYS A C 1
ATOM 692 O O . LYS A 1 88 ? -0.589 0.906 -14.295 1.00 89.81 88 LYS A O 1
ATOM 697 N N . SER A 1 89 ? 0.057 -1.246 -14.445 1.00 90.69 89 SER A N 1
ATOM 698 C CA . SER A 1 89 ? -0.593 -1.696 -13.213 1.00 90.69 89 SER A CA 1
ATOM 699 C C . SER A 1 89 ? 0.016 -1.042 -11.974 1.00 90.69 89 SER A C 1
ATOM 701 O O . SER A 1 89 ? -0.727 -0.599 -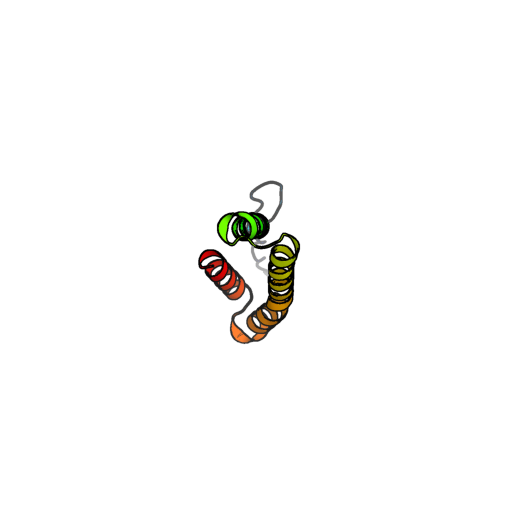11.105 1.00 90.69 89 SER A O 1
ATOM 703 N N . VAL A 1 90 ? 1.345 -0.881 -11.930 1.00 89.69 90 VAL A N 1
ATOM 704 C CA . VAL A 1 90 ? 2.026 -0.161 -10.837 1.00 89.69 90 VAL A CA 1
ATOM 705 C C . VAL A 1 90 ? 1.616 1.313 -10.797 1.00 89.69 90 VAL A C 1
ATOM 707 O O . VAL A 1 90 ? 1.274 1.823 -9.735 1.00 89.69 90 VAL A O 1
ATOM 710 N N . VAL A 1 91 ? 1.589 1.998 -11.946 1.00 90.56 91 VAL A N 1
ATOM 711 C CA . VAL A 1 91 ? 1.172 3.413 -12.006 1.00 90.56 91 VAL A CA 1
ATOM 712 C C . VAL A 1 91 ? -0.293 3.574 -11.601 1.00 90.56 91 VAL A C 1
ATOM 714 O O . VAL A 1 91 ? -0.624 4.475 -10.836 1.00 90.56 91 VAL A O 1
ATOM 717 N N . PHE A 1 92 ? -1.168 2.689 -12.077 1.00 91.94 92 PHE A N 1
ATOM 718 C CA . PHE A 1 92 ? -2.582 2.694 -11.713 1.00 91.94 92 PHE A CA 1
ATOM 719 C C . PHE A 1 92 ? -2.790 2.458 -10.211 1.00 91.94 92 PHE A C 1
ATOM 721 O O . PHE A 1 92 ? -3.529 3.206 -9.576 1.00 91.94 92 PHE A O 1
ATOM 728 N N . GLY A 1 93 ? -2.093 1.476 -9.630 1.00 90.75 93 GLY A N 1
ATOM 729 C CA . GLY A 1 93 ? -2.121 1.220 -8.190 1.00 90.75 93 GLY A CA 1
ATOM 730 C C . GLY A 1 93 ? -1.628 2.420 -7.378 1.00 90.75 93 GLY A C 1
ATOM 731 O O . GLY A 1 93 ? -2.285 2.820 -6.423 1.00 90.75 93 GLY A O 1
ATOM 732 N N . GLY A 1 94 ? -0.533 3.055 -7.809 1.00 90.62 94 GLY A N 1
ATOM 733 C CA . GLY A 1 94 ? -0.020 4.273 -7.180 1.00 90.62 94 GLY A CA 1
ATOM 734 C C . GLY A 1 94 ? -1.012 5.439 -7.219 1.00 90.62 94 GLY A C 1
ATOM 735 O O . GLY A 1 94 ? -1.192 6.118 -6.214 1.00 90.62 94 GLY A O 1
ATOM 736 N N . LEU A 1 95 ? -1.702 5.651 -8.345 1.00 93.19 95 LEU A N 1
ATOM 737 C CA . LEU A 1 95 ? -2.743 6.681 -8.452 1.00 93.19 95 LEU A CA 1
ATOM 738 C C . LEU A 1 95 ? -3.926 6.408 -7.517 1.00 93.19 95 LEU A C 1
ATOM 740 O O . LEU A 1 95 ? -4.410 7.335 -6.876 1.00 93.19 95 LEU A O 1
ATOM 744 N N . LEU A 1 96 ? -4.373 5.153 -7.414 1.00 91.94 96 LEU A N 1
ATOM 745 C CA . LEU A 1 96 ? -5.432 4.774 -6.476 1.00 91.94 96 LEU A CA 1
ATOM 746 C C . LEU A 1 96 ? -5.019 5.000 -5.020 1.00 91.94 96 LEU A C 1
ATOM 748 O O . LEU A 1 96 ? -5.836 5.463 -4.234 1.00 91.94 96 LEU A O 1
ATOM 752 N N . LEU A 1 97 ? -3.760 4.718 -4.676 1.00 90.94 97 LEU A N 1
ATOM 753 C CA . LEU A 1 97 ? -3.227 4.942 -3.332 1.00 90.94 97 LEU A CA 1
ATOM 754 C C . LEU A 1 97 ? -3.201 6.436 -2.983 1.00 90.94 97 LEU A C 1
ATOM 756 O O . LEU A 1 97 ? -3.554 6.801 -1.874 1.00 90.94 97 LEU A O 1
ATOM 760 N N . VAL A 1 98 ? -2.849 7.308 -3.934 1.00 91.06 98 VAL A N 1
ATOM 761 C CA . VAL A 1 98 ? -2.865 8.771 -3.731 1.00 91.06 98 VAL A CA 1
ATOM 762 C C . VAL A 1 98 ? -4.287 9.338 -3.605 1.00 91.06 98 VAL A C 1
ATOM 764 O O . VAL A 1 98 ? -4.471 10.374 -2.972 1.00 91.06 98 VAL A O 1
ATOM 767 N N . LEU A 1 99 ? -5.282 8.703 -4.231 1.00 93.19 99 LEU A N 1
ATOM 768 C CA . LEU A 1 99 ? -6.680 9.145 -4.179 1.00 93.19 99 LEU A CA 1
ATOM 769 C C . LEU A 1 99 ? -7.422 8.717 -2.905 1.00 93.19 99 LEU A C 1
ATOM 771 O O . LEU A 1 99 ? -8.436 9.341 -2.587 1.00 93.19 99 LEU A O 1
ATOM 775 N N . GLY A 1 100 ? -6.978 7.642 -2.249 1.00 84.94 100 GLY A N 1
ATOM 776 C CA . GLY A 1 100 ? -7.574 7.114 -1.016 1.00 84.94 100 GLY A CA 1
ATOM 777 C C . GLY A 1 100 ? -7.165 7.903 0.216 1.00 84.94 100 GLY A C 1
ATOM 778 O O . GLY A 1 100 ? -8.057 8.133 1.060 1.00 84.94 100 GLY A O 1
#

Organism: NCBI:txid287487

Radius of gyration: 21.01 Å; Cα contacts (8 Å, |Δi|>4): 31; chains: 1; bounding box: 50×24×64 Å

Mean predicted aligned error: 9.06 Å

Foldseek 3Di:
DDDPDDDDPPQCPDPPSDHPVVVVVVVLVVVLVVLVVVCLVVQLVCCCPPVVDDNVVSVVVSVVVVVCVVVVVVVLVVCCVPPQPDPRSSVVVVVVSVVD

Sequence (100 aa):
MTITASPAPSDDTAFFGHPRGLYVCFATELWERFSFYGMKYLLLLYLTKYHLFSDANGLEVLGGYAALVYAMPVIGGLLADRYLGMRKSVVFGGLLLVLG

Secondary structure (DSSP, 8-state):
----PPPPPP----STTS-HHHHHHHHHHHHHHHHHHHHHHHHHHHHHHHS---HHHHHHHHHHHHHHHHHHHHHHHHHIIIII-HHHHHHHHHHHHHH-

pLDDT: mean 84.92, std 12.57, range [43.5, 95.44]